Protein AF-A0A924ZCG6-F1 (afdb_monomer_lite)

Secondary structure (DSSP, 8-state):
-HHHHHHHHHHHHHHHS-HHHHHHHHHHHHHHHHHHHHHHHHHHHHHS-TT-S--GGG---PPP-TTSTHIIIIIHHHHHHHHHHHTTHHHHHHHHHH--SSSHHHHHHHHHHHHHHHHHHHHHHHHHHHHHHHTS---S-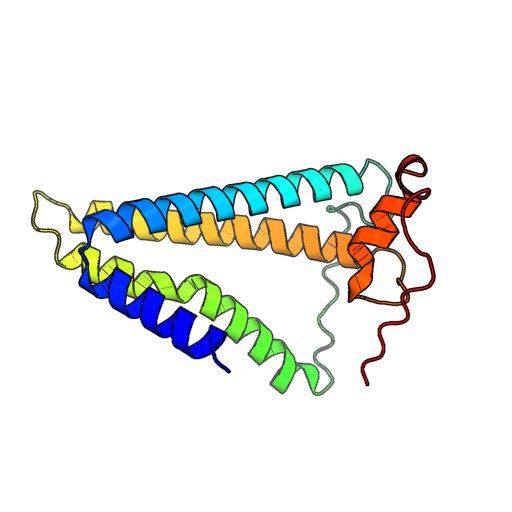TTTHHHHHHHHH-GGGTTS--TT------

Structure (mmCIF, N/CA/C/O backbone):
data_AF-A0A924ZCG6-F1
#
_entry.id   AF-A0A924ZCG6-F1
#
loop_
_atom_site.group_PDB
_atom_site.id
_atom_site.type_symbol
_atom_site.label_atom_id
_atom_site.label_alt_id
_atom_site.label_comp_id
_atom_site.label_asym_id
_atom_site.label_entity_id
_atom_site.label_seq_id
_atom_site.pdbx_PDB_ins_code
_atom_site.Cartn_x
_atom_site.Cartn_y
_atom_site.Cartn_z
_atom_site.occupancy
_atom_site.B_iso_or_equiv
_atom_site.auth_seq_id
_atom_site.auth_comp_id
_atom_site.auth_asym_id
_atom_site.auth_atom_id
_atom_site.pdbx_PDB_model_num
ATOM 1 N N . MET A 1 1 ? 19.667 17.971 11.368 1.00 65.44 1 MET A N 1
ATOM 2 C CA . MET A 1 1 ? 19.088 17.306 12.560 1.00 65.44 1 MET A CA 1
ATOM 3 C C . MET A 1 1 ? 17.773 17.955 12.991 1.00 65.44 1 MET A C 1
ATOM 5 O O . MET A 1 1 ? 16.930 17.295 13.583 1.00 65.44 1 MET A O 1
ATOM 9 N N . ASP A 1 2 ? 17.540 19.207 12.608 1.00 79.12 2 ASP A N 1
ATOM 10 C CA . ASP A 1 2 ? 16.440 20.037 13.121 1.00 79.12 2 ASP A CA 1
ATOM 11 C C . ASP A 1 2 ? 15.078 19.643 12.526 1.00 79.12 2 ASP A C 1
ATOM 13 O O . ASP A 1 2 ? 14.062 19.638 13.221 1.00 79.12 2 ASP A O 1
ATOM 17 N N . TYR A 1 3 ? 15.062 19.197 11.264 1.00 84.38 3 TYR A N 1
ATOM 18 C CA . TYR A 1 3 ? 13.864 18.674 10.595 1.00 84.38 3 TYR A CA 1
ATOM 19 C C . TYR A 1 3 ? 13.368 17.355 11.194 1.00 84.38 3 TYR A C 1
ATOM 21 O O . TYR A 1 3 ? 12.164 17.126 11.255 1.00 84.38 3 TYR A O 1
ATOM 29 N N . PHE A 1 4 ? 14.282 16.509 11.678 1.00 86.00 4 PHE A N 1
ATOM 30 C CA . PHE A 1 4 ? 13.939 15.228 12.294 1.00 86.00 4 PHE A CA 1
ATOM 31 C C . PHE A 1 4 ? 13.175 15.444 13.605 1.00 86.00 4 PHE A C 1
ATOM 33 O O . PHE A 1 4 ? 12.060 14.952 13.762 1.00 86.00 4 PHE A O 1
ATOM 40 N N . PHE A 1 5 ? 13.721 16.261 14.513 1.00 87.69 5 PHE A N 1
ATOM 41 C CA . PHE A 1 5 ? 13.037 16.603 15.763 1.00 87.69 5 PHE A CA 1
ATOM 42 C C . PHE A 1 5 ? 11.747 17.392 15.524 1.00 87.69 5 PHE A C 1
ATOM 44 O O . PHE A 1 5 ? 10.755 17.140 16.203 1.00 87.69 5 PHE A O 1
ATOM 51 N N . SER A 1 6 ? 11.722 18.287 14.531 1.00 85.00 6 SER A N 1
ATOM 52 C CA . SER A 1 6 ? 10.510 19.037 14.170 1.00 85.00 6 SER A CA 1
ATOM 53 C C . SER A 1 6 ? 9.397 18.125 13.650 1.00 85.00 6 SER A C 1
ATOM 55 O O . SER A 1 6 ? 8.237 18.318 14.006 1.00 85.00 6 SER A O 1
ATOM 57 N N . PHE A 1 7 ? 9.736 17.103 12.859 1.00 85.69 7 PHE A N 1
ATOM 58 C CA . PHE A 1 7 ? 8.777 16.113 12.372 1.00 85.69 7 PHE A CA 1
ATOM 59 C C . PHE A 1 7 ? 8.204 15.268 13.516 1.00 85.69 7 PHE A C 1
ATOM 61 O O . PHE A 1 7 ? 6.987 15.162 13.643 1.00 85.69 7 PHE A O 1
ATOM 68 N N . PHE A 1 8 ? 9.048 14.737 14.407 1.00 87.25 8 PHE A N 1
ATOM 69 C CA . PHE A 1 8 ? 8.578 13.976 15.572 1.00 87.25 8 PHE A CA 1
ATOM 70 C C . PHE A 1 8 ? 7.747 14.828 16.535 1.00 87.25 8 PHE A C 1
ATOM 72 O O . PHE A 1 8 ? 6.701 14.382 17.004 1.00 87.25 8 PHE A O 1
ATOM 79 N N . ALA A 1 9 ? 8.166 16.069 16.792 1.00 85.19 9 ALA A N 1
ATOM 80 C CA . ALA A 1 9 ? 7.395 17.009 17.597 1.00 85.19 9 ALA A CA 1
ATOM 81 C C . ALA A 1 9 ? 6.037 17.315 16.949 1.00 85.19 9 ALA A C 1
ATOM 83 O O . ALA A 1 9 ? 5.023 17.336 17.642 1.00 85.19 9 ALA A O 1
ATOM 84 N N . PHE A 1 10 ? 5.990 17.487 15.625 1.00 84.00 10 PHE A N 1
ATOM 85 C CA . PHE A 1 10 ? 4.744 17.659 14.883 1.00 84.00 10 PHE A CA 1
ATOM 86 C C . PHE A 1 10 ? 3.828 16.436 15.017 1.00 84.00 10 PHE A C 1
ATOM 88 O O . PHE A 1 10 ? 2.658 16.596 15.362 1.00 84.00 10 PHE A O 1
ATOM 95 N N . LEU A 1 11 ? 4.338 15.218 14.811 1.00 83.06 11 LEU A N 1
ATOM 96 C CA . LEU A 1 11 ? 3.554 13.987 14.976 1.00 83.06 11 LEU A CA 1
ATOM 97 C C . LEU A 1 11 ? 2.983 13.860 16.392 1.00 83.06 11 LEU A C 1
ATOM 99 O O . LEU A 1 11 ? 1.796 13.591 16.562 1.00 83.06 11 LEU A O 1
ATOM 103 N N . LEU A 1 12 ? 3.809 14.120 17.405 1.00 84.88 12 LEU A N 1
ATOM 104 C CA . LEU A 1 12 ? 3.430 14.012 18.811 1.00 84.88 12 LEU A CA 1
ATOM 105 C C . LEU A 1 12 ? 2.362 15.048 19.186 1.00 84.88 12 LEU A C 1
ATOM 107 O O . LEU A 1 12 ? 1.373 14.730 19.842 1.00 84.88 12 LEU A O 1
ATOM 111 N N . VAL A 1 13 ? 2.513 16.280 18.706 1.00 83.69 13 VAL A N 1
ATOM 112 C CA . VAL A 1 13 ? 1.540 17.354 18.918 1.00 83.69 13 VAL A CA 1
ATOM 113 C C . VAL A 1 13 ? 0.198 17.044 18.252 1.00 83.69 13 VAL A C 1
ATOM 115 O O . VAL A 1 13 ? -0.842 17.272 18.869 1.00 83.69 13 VAL A O 1
ATOM 118 N N . ASN A 1 14 ? 0.193 16.517 17.025 1.00 74.25 14 ASN A N 1
ATOM 119 C CA . ASN A 1 14 ? -1.049 16.112 16.359 1.00 74.25 14 ASN A CA 1
ATOM 120 C C . ASN A 1 14 ? -1.704 14.917 17.061 1.00 74.25 14 ASN A C 1
ATOM 122 O O . ASN A 1 14 ? -2.917 14.932 17.252 1.00 74.25 14 ASN A O 1
ATOM 126 N N . GLY A 1 15 ? -0.907 13.950 17.529 1.00 76.50 15 GLY A N 1
ATOM 127 C CA . GLY A 1 15 ? -1.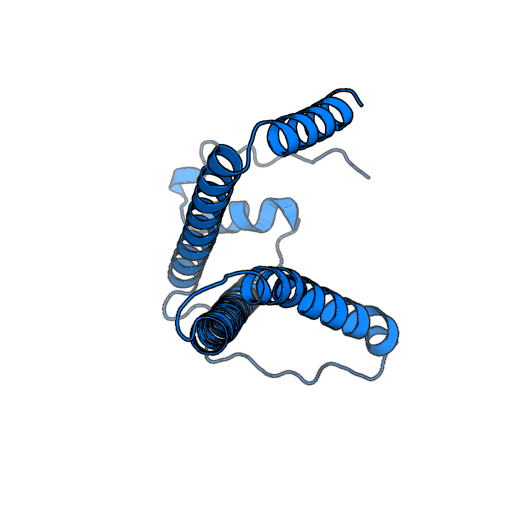396 12.804 18.296 1.00 76.50 15 GLY A CA 1
ATOM 128 C C . GLY A 1 15 ? -2.113 13.195 19.594 1.00 76.50 15 GLY A C 1
ATOM 129 O O . GLY A 1 15 ? -3.089 12.555 19.971 1.00 76.50 15 GLY A O 1
ATOM 130 N N . ILE A 1 16 ? -1.692 14.282 20.253 1.00 78.00 16 ILE A N 1
ATOM 131 C CA . ILE A 1 16 ? -2.318 14.773 21.496 1.00 78.00 16 ILE A CA 1
ATOM 132 C C . ILE A 1 16 ? -3.532 15.682 21.219 1.00 78.00 16 ILE A C 1
ATOM 134 O O . ILE A 1 16 ? -4.455 15.750 22.030 1.00 78.00 16 ILE A O 1
ATOM 138 N N . ARG A 1 17 ? -3.564 16.396 20.083 1.00 70.88 17 ARG A N 1
ATOM 139 C CA . ARG A 1 17 ? -4.550 17.463 19.795 1.00 70.88 17 ARG A CA 1
ATOM 140 C C . ARG A 1 17 ? -5.949 16.994 19.373 1.00 70.88 17 ARG A C 1
ATOM 142 O O . ARG A 1 17 ? -6.811 17.837 19.128 1.00 70.88 17 ARG A O 1
ATOM 149 N N . GLY A 1 18 ? -6.212 15.690 19.380 1.00 63.31 18 GLY A N 1
ATOM 150 C CA . GLY A 1 18 ? -7.565 15.133 19.331 1.00 63.31 18 GLY A CA 1
ATOM 151 C C . GLY A 1 18 ? -7.835 14.243 18.118 1.00 63.31 18 GLY A C 1
ATOM 152 O O . GLY A 1 18 ? -7.500 14.570 16.978 1.00 63.31 18 GLY A O 1
ATOM 153 N N . VAL A 1 19 ? -8.517 13.125 18.380 1.00 64.69 19 VAL A N 1
ATOM 154 C CA . VAL A 1 19 ? -8.736 12.013 17.436 1.00 64.69 19 VAL A CA 1
ATOM 155 C C . VAL A 1 19 ? -9.483 12.420 16.156 1.00 64.69 19 VAL A C 1
ATOM 157 O O . VAL A 1 19 ? -9.287 11.833 15.093 1.00 64.69 19 VAL A O 1
ATOM 160 N N . THR A 1 20 ? -10.302 13.473 16.216 1.00 66.62 20 THR A N 1
ATOM 161 C CA . THR A 1 20 ? -11.123 13.926 15.083 1.00 66.62 20 THR A CA 1
ATOM 162 C C . THR A 1 20 ? -10.301 14.608 13.986 1.00 66.62 20 THR A C 1
ATOM 164 O O . THR A 1 20 ? -10.670 14.528 12.813 1.00 66.62 20 THR A O 1
ATOM 167 N N . LEU A 1 21 ? -9.193 15.277 14.340 1.00 65.62 21 LEU A N 1
ATOM 168 C CA . LEU A 1 21 ? -8.282 15.865 13.352 1.00 65.62 21 LEU A CA 1
ATOM 169 C C . LEU A 1 21 ? -7.421 14.774 12.701 1.00 65.62 21 LEU A C 1
ATOM 171 O O . LEU A 1 21 ? -7.306 14.763 11.476 1.00 65.62 21 LEU A O 1
ATOM 175 N N . SER A 1 22 ? -6.921 13.819 13.498 1.00 73.69 22 SER A N 1
ATOM 176 C CA . SER A 1 22 ? -6.204 12.636 12.995 1.00 73.69 22 SER A CA 1
ATOM 177 C C . SER A 1 22 ? -7.042 11.843 12.000 1.00 73.69 22 SER A C 1
ATOM 179 O O . SER A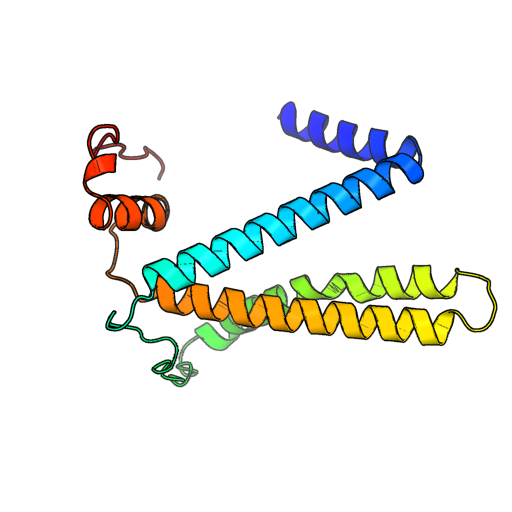 1 22 ? -6.586 11.604 10.893 1.00 73.69 22 SER A O 1
ATOM 181 N N . THR A 1 23 ? -8.311 11.562 12.308 1.00 76.56 23 THR A N 1
ATOM 182 C CA . THR A 1 23 ? -9.167 10.745 11.426 1.00 76.56 23 THR A CA 1
ATOM 183 C C . THR A 1 23 ? -9.308 11.341 10.015 1.00 76.56 23 THR A C 1
ATOM 185 O O . THR A 1 23 ? -9.284 10.621 9.017 1.00 76.56 23 THR A O 1
ATOM 188 N N . LYS A 1 24 ? -9.444 12.671 9.900 1.00 78.88 24 LYS A N 1
ATOM 189 C CA . LYS A 1 24 ? -9.543 13.351 8.594 1.00 78.88 24 LYS A CA 1
ATOM 190 C C . LYS A 1 24 ? -8.214 13.356 7.846 1.00 78.88 24 LYS A C 1
ATOM 192 O O . LYS A 1 24 ? -8.208 13.231 6.623 1.00 78.88 24 LYS A O 1
ATOM 197 N N . PHE A 1 25 ? -7.115 13.526 8.574 1.00 82.12 25 PHE A N 1
ATOM 198 C CA . PHE A 1 25 ? -5.774 13.472 8.010 1.00 82.12 25 PHE A CA 1
ATOM 199 C C . PHE A 1 25 ? -5.458 12.069 7.482 1.00 82.12 25 PHE A C 1
ATOM 201 O O . PHE A 1 25 ? -5.078 11.940 6.322 1.00 82.12 25 PHE A O 1
ATOM 208 N N . ASP A 1 26 ? -5.725 11.030 8.274 1.00 83.81 26 ASP A N 1
ATOM 209 C CA . ASP A 1 26 ? -5.507 9.628 7.908 1.00 83.81 26 ASP A CA 1
ATOM 210 C C . ASP A 1 26 ? -6.305 9.250 6.655 1.00 83.81 26 ASP A C 1
ATOM 212 O O . ASP A 1 26 ? -5.776 8.641 5.725 1.00 83.81 26 ASP A O 1
ATOM 216 N N . PHE A 1 27 ? -7.564 9.689 6.569 1.00 86.50 27 PHE A N 1
ATOM 217 C CA . PHE A 1 27 ? -8.380 9.488 5.373 1.00 86.50 27 PHE A CA 1
ATOM 218 C C . PHE A 1 27 ? -7.842 10.250 4.149 1.00 86.50 27 PHE A C 1
ATOM 220 O O . PHE A 1 27 ? -7.848 9.725 3.035 1.00 86.50 27 PHE A O 1
ATOM 227 N N . GLY A 1 28 ? -7.340 11.473 4.343 1.00 90.62 28 GLY A N 1
ATOM 228 C CA . GLY A 1 28 ? -6.690 12.248 3.284 1.00 90.62 28 GLY A CA 1
ATOM 229 C C . GLY A 1 28 ? -5.426 11.567 2.752 1.00 90.62 28 GLY A C 1
ATOM 230 O O . GLY A 1 28 ? -5.246 11.470 1.538 1.00 90.62 28 GLY A O 1
ATOM 231 N N . VAL A 1 29 ? -4.590 11.037 3.649 1.00 89.00 29 VAL A N 1
ATOM 232 C CA . VAL A 1 29 ? -3.400 10.249 3.298 1.00 89.00 29 VAL A CA 1
ATOM 233 C C . VAL A 1 29 ? -3.795 8.978 2.548 1.00 89.00 29 VAL A C 1
ATOM 235 O O . VAL A 1 29 ? -3.193 8.676 1.521 1.00 89.00 29 VAL A O 1
ATOM 238 N N . LEU A 1 30 ? -4.846 8.279 2.987 1.00 90.19 30 LEU A N 1
ATOM 239 C CA . LEU A 1 30 ? -5.366 7.093 2.303 1.00 90.19 30 LEU A CA 1
ATOM 240 C C . LEU A 1 30 ? -5.798 7.408 0.865 1.00 90.19 30 LEU A C 1
ATOM 242 O O . LEU A 1 30 ? -5.433 6.677 -0.056 1.00 90.19 30 LEU A O 1
ATOM 246 N N . ILE A 1 31 ? -6.538 8.500 0.645 1.00 93.69 31 ILE A N 1
ATOM 247 C CA . ILE A 1 31 ? -6.941 8.919 -0.708 1.00 93.69 31 ILE A CA 1
ATOM 248 C C . ILE A 1 31 ? -5.715 9.259 -1.554 1.00 93.69 31 ILE A C 1
ATOM 250 O O . ILE A 1 31 ? -5.637 8.834 -2.705 1.00 93.69 31 ILE A O 1
ATOM 254 N N . ALA A 1 32 ? -4.758 10.005 -1.001 1.00 93.62 32 ALA A N 1
ATOM 255 C CA . ALA A 1 32 ? -3.531 10.352 -1.709 1.00 93.62 32 ALA A CA 1
ATOM 256 C C . ALA A 1 32 ? -2.738 9.095 -2.107 1.00 93.62 32 ALA A C 1
ATOM 258 O O . ALA A 1 32 ? -2.284 8.989 -3.245 1.00 93.62 32 ALA A O 1
ATOM 259 N N . GLN A 1 33 ? -2.637 8.112 -1.209 1.00 90.06 33 GLN A N 1
ATOM 260 C CA . GLN A 1 33 ? -1.967 6.840 -1.470 1.00 90.06 33 GLN A CA 1
ATOM 261 C C . GLN A 1 33 ? -2.690 6.017 -2.541 1.00 90.06 33 GLN A C 1
ATOM 263 O O . GLN A 1 33 ? -2.044 5.530 -3.469 1.00 90.06 33 GLN A O 1
ATOM 268 N N . LEU A 1 34 ? -4.018 5.888 -2.463 1.00 91.94 34 LEU A N 1
ATOM 269 C CA . LEU A 1 34 ? -4.804 5.210 -3.498 1.00 91.94 34 LEU A CA 1
ATOM 270 C C . LEU A 1 34 ? -4.700 5.927 -4.850 1.00 91.94 34 LEU A C 1
ATOM 272 O O . LEU A 1 34 ? -4.569 5.267 -5.878 1.00 91.94 34 LEU A O 1
ATOM 276 N N . GLY A 1 35 ? -4.705 7.262 -4.856 1.00 93.12 35 GLY A N 1
ATOM 277 C CA . GLY A 1 35 ? -4.520 8.072 -6.059 1.00 93.12 35 GLY A CA 1
ATOM 278 C C . GLY A 1 35 ? -3.151 7.855 -6.699 1.00 93.12 35 GLY A C 1
ATOM 279 O O . GLY A 1 35 ? -3.063 7.662 -7.910 1.00 93.12 35 GLY A O 1
ATOM 280 N N . PHE A 1 36 ? -2.091 7.806 -5.890 1.00 91.56 36 PHE A N 1
ATOM 281 C CA . PHE A 1 36 ? -0.744 7.486 -6.357 1.00 91.56 36 PHE A CA 1
ATOM 282 C C . PHE A 1 36 ? -0.659 6.064 -6.931 1.00 91.56 36 PHE A C 1
ATOM 284 O O . PHE A 1 36 ? -0.132 5.875 -8.027 1.00 91.56 36 PHE A O 1
ATOM 291 N N . CYS A 1 37 ? -1.249 5.075 -6.249 1.00 89.88 37 CYS A N 1
ATOM 292 C CA . CYS A 1 37 ? -1.326 3.697 -6.741 1.00 89.88 37 CYS A CA 1
ATOM 293 C C . CYS A 1 37 ? -2.070 3.611 -8.082 1.00 89.88 37 CYS A C 1
ATOM 295 O O . CYS A 1 37 ? -1.603 2.957 -9.012 1.00 89.88 37 CYS A O 1
ATOM 297 N N . ALA A 1 38 ? -3.205 4.303 -8.211 1.00 90.06 38 ALA A N 1
ATOM 298 C CA . ALA A 1 38 ? -3.984 4.333 -9.444 1.00 90.06 38 ALA A CA 1
ATOM 299 C C . ALA A 1 38 ? -3.216 5.001 -10.595 1.00 90.06 38 ALA A C 1
ATOM 301 O O . ALA A 1 38 ? -3.186 4.466 -11.703 1.00 90.06 38 ALA A O 1
ATOM 302 N N . ALA A 1 39 ? -2.554 6.134 -10.335 1.00 87.94 39 ALA A N 1
ATOM 303 C CA . ALA A 1 39 ? -1.715 6.812 -11.321 1.00 87.94 39 ALA A CA 1
ATOM 304 C C . ALA A 1 39 ? -0.566 5.912 -11.801 1.00 87.94 39 ALA A C 1
ATOM 306 O O . ALA A 1 39 ? -0.293 5.855 -13.000 1.00 87.94 39 ALA A O 1
ATOM 307 N N . PHE A 1 40 ? 0.058 5.165 -10.886 1.00 84.25 40 PHE A N 1
ATOM 308 C CA . PHE A 1 40 ? 1.104 4.205 -11.221 1.00 84.25 40 PHE A CA 1
ATOM 309 C C . PHE A 1 40 ? 0.582 3.069 -12.107 1.00 84.25 40 PHE A C 1
ATOM 311 O O . PHE A 1 40 ? 1.182 2.782 -13.138 1.00 84.25 40 PHE A O 1
ATOM 318 N N . ILE A 1 41 ? -0.559 2.465 -11.758 1.00 85.88 41 ILE A N 1
ATOM 319 C CA . ILE A 1 41 ? -1.181 1.405 -12.568 1.00 85.88 41 ILE A CA 1
ATOM 320 C C . ILE A 1 41 ? -1.510 1.920 -13.975 1.00 85.88 41 ILE A C 1
ATOM 322 O O . ILE A 1 41 ? -1.206 1.251 -14.958 1.00 85.88 41 ILE A O 1
ATOM 326 N N . LEU A 1 42 ? -2.083 3.122 -14.095 1.00 85.19 42 LEU A N 1
ATOM 327 C CA . LEU A 1 42 ? -2.389 3.727 -15.396 1.00 85.19 42 LEU A CA 1
ATOM 328 C C . LEU A 1 42 ? -1.130 3.966 -16.233 1.00 85.19 42 LEU A C 1
ATOM 330 O O . LEU A 1 42 ? -1.119 3.652 -17.423 1.00 85.19 42 LEU A O 1
ATOM 334 N N . LEU A 1 43 ? -0.069 4.495 -15.619 1.00 79.69 43 LEU A N 1
ATOM 335 C CA . LEU A 1 43 ? 1.204 4.716 -16.298 1.00 79.69 43 LEU A CA 1
ATOM 336 C C . LEU A 1 43 ? 1.834 3.390 -16.737 1.00 79.69 43 LEU A C 1
ATOM 338 O O . LEU A 1 43 ? 2.286 3.283 -17.874 1.00 79.69 43 LEU A O 1
ATOM 342 N N . ALA A 1 44 ? 1.813 2.374 -15.872 1.00 76.25 44 ALA A N 1
ATOM 343 C CA . ALA A 1 44 ? 2.313 1.043 -16.187 1.00 76.25 44 ALA A CA 1
ATOM 344 C C . ALA A 1 44 ? 1.575 0.440 -17.387 1.00 76.25 44 ALA A C 1
ATOM 346 O O . ALA A 1 44 ? 2.215 -0.004 -18.337 1.00 76.25 44 ALA A O 1
ATOM 347 N N . LEU A 1 45 ? 0.241 0.507 -17.405 1.00 76.38 45 LEU A N 1
ATOM 348 C CA . LEU A 1 45 ? -0.570 0.021 -18.524 1.00 76.38 45 LEU A CA 1
ATOM 349 C C . LEU A 1 45 ? -0.314 0.798 -19.825 1.00 76.38 45 LEU A C 1
ATOM 351 O O . LEU A 1 45 ? -0.283 0.196 -20.895 1.00 76.38 45 LEU A O 1
ATOM 355 N N . LEU A 1 46 ? -0.104 2.117 -19.750 1.00 74.50 46 LEU A N 1
ATOM 356 C CA . LEU A 1 46 ? 0.203 2.944 -20.921 1.00 74.50 46 LEU A CA 1
ATOM 357 C C . LEU A 1 46 ? 1.582 2.617 -21.514 1.00 74.50 46 LEU A C 1
ATOM 359 O O . LEU A 1 46 ? 1.753 2.626 -22.733 1.00 74.50 46 LEU A O 1
ATOM 363 N N . LEU A 1 47 ? 2.564 2.342 -20.654 1.00 69.38 47 LEU A N 1
ATOM 364 C CA . LEU A 1 47 ? 3.924 1.988 -21.061 1.00 69.38 47 LEU A CA 1
ATOM 365 C C . LEU A 1 47 ? 4.032 0.541 -21.569 1.00 69.38 47 LEU A C 1
ATOM 367 O O . LEU A 1 47 ? 4.857 0.278 -22.443 1.00 69.38 47 LEU A O 1
ATOM 371 N N . SER A 1 48 ? 3.167 -0.358 -21.092 1.00 65.88 48 SER A N 1
ATOM 372 C CA . SER A 1 48 ? 3.111 -1.786 -21.460 1.00 65.88 48 SER A CA 1
ATOM 373 C C . SER A 1 48 ? 2.331 -2.055 -22.762 1.00 65.88 48 SER A C 1
ATOM 375 O O . SER A 1 48 ? 1.638 -3.064 -22.876 1.00 65.88 48 SER A O 1
ATOM 377 N N . GLY A 1 49 ? 2.358 -1.122 -23.724 1.00 55.16 49 GLY A N 1
ATOM 378 C CA . GLY A 1 49 ? 1.517 -1.137 -24.931 1.00 55.16 49 GLY A CA 1
ATOM 379 C C . GLY A 1 49 ? 1.537 -2.457 -25.735 1.00 55.16 49 GLY A C 1
ATOM 380 O O . GLY A 1 49 ? 2.462 -3.258 -25.605 1.00 55.16 49 GLY A O 1
ATOM 381 N N . PRO A 1 50 ? 0.534 -2.702 -26.607 1.00 46.25 50 PRO A N 1
ATOM 382 C CA . PRO A 1 50 ? 0.390 -3.964 -27.335 1.00 46.25 50 PRO A CA 1
ATOM 383 C C . PRO A 1 50 ? 1.609 -4.218 -28.236 1.00 46.25 50 PRO A C 1
ATOM 385 O O . PRO A 1 50 ? 1.727 -3.638 -29.313 1.00 46.25 50 PRO A O 1
ATOM 388 N N . GLY A 1 51 ? 2.528 -5.072 -27.776 1.00 48.25 51 GLY A N 1
ATOM 389 C CA . GLY A 1 51 ? 3.745 -5.452 -28.499 1.00 48.25 51 GLY A CA 1
ATOM 390 C C . GLY A 1 51 ? 5.078 -5.039 -27.861 1.00 48.25 51 GLY A C 1
ATOM 391 O O . GLY A 1 51 ? 6.111 -5.229 -28.501 1.00 48.25 51 GLY A O 1
ATOM 392 N N . SER A 1 52 ? 5.116 -4.497 -26.636 1.00 46.41 52 SER A N 1
ATOM 393 C CA . SER A 1 52 ? 6.385 -4.379 -25.902 1.00 46.41 52 SER A CA 1
ATOM 394 C C . SER A 1 52 ? 6.903 -5.760 -25.487 1.00 46.41 52 SER A C 1
ATOM 396 O O . SER A 1 52 ? 6.140 -6.606 -25.025 1.00 46.41 52 SER A O 1
ATOM 398 N N . ALA A 1 53 ? 8.204 -6.003 -25.673 1.00 46.22 53 ALA A N 1
ATOM 399 C CA . ALA A 1 53 ? 8.886 -7.167 -25.112 1.00 46.22 53 ALA A CA 1
ATOM 400 C C . ALA A 1 53 ? 8.684 -7.157 -23.586 1.00 46.22 53 ALA A C 1
ATOM 402 O O . ALA A 1 53 ? 9.157 -6.233 -22.933 1.00 46.22 53 ALA A O 1
ATOM 403 N N . GLY A 1 54 ? 7.918 -8.119 -23.067 1.00 51.09 54 GLY A N 1
ATOM 404 C CA . GLY A 1 54 ? 7.301 -8.037 -21.737 1.00 51.09 54 GLY A CA 1
ATOM 405 C C . GLY A 1 54 ? 5.802 -7.771 -21.851 1.00 51.09 54 GLY A C 1
ATOM 406 O O . GLY A 1 54 ? 5.293 -6.744 -21.423 1.00 51.09 54 GLY A O 1
ATOM 407 N N . SER A 1 55 ? 5.067 -8.653 -22.534 1.00 51.16 55 SER A N 1
ATOM 408 C CA . SER A 1 55 ? 3.621 -8.677 -22.340 1.00 51.16 55 SER A CA 1
ATOM 409 C C . SER A 1 55 ? 3.374 -9.195 -20.923 1.00 51.16 55 SER A C 1
ATOM 411 O O . SER A 1 55 ? 3.927 -10.252 -20.616 1.00 51.16 55 SER A O 1
ATOM 413 N N . PRO A 1 56 ? 2.504 -8.577 -20.109 1.00 52.28 56 PRO A N 1
ATOM 414 C CA . PRO A 1 56 ? 2.242 -9.040 -18.748 1.00 52.28 56 PRO A CA 1
ATOM 415 C C . PRO A 1 56 ? 1.901 -10.547 -18.670 1.00 52.28 56 PRO A C 1
ATOM 417 O O . PRO A 1 56 ? 2.231 -11.245 -17.715 1.00 52.28 56 PRO A O 1
ATOM 420 N N . LEU A 1 57 ? 1.288 -11.084 -19.731 1.00 51.81 57 LEU A N 1
ATOM 421 C CA . LEU A 1 57 ? 0.915 -12.496 -19.873 1.00 51.81 57 LEU A CA 1
ATOM 422 C C . LEU A 1 57 ? 2.076 -13.458 -20.197 1.00 51.81 57 LEU A C 1
ATOM 424 O O . LEU A 1 57 ? 1.868 -14.666 -20.169 1.00 51.81 57 LEU A O 1
ATOM 428 N N . ALA A 1 58 ? 3.269 -12.951 -20.509 1.00 53.06 58 ALA A N 1
ATOM 429 C CA . ALA A 1 58 ? 4.484 -13.727 -20.782 1.00 53.06 58 ALA A CA 1
ATOM 430 C C . ALA A 1 58 ? 5.453 -13.684 -19.590 1.00 53.06 58 ALA A C 1
ATOM 432 O O . ALA A 1 58 ? 6.668 -13.711 -19.766 1.00 53.06 58 ALA A O 1
ATOM 433 N N . TYR A 1 59 ? 4.918 -13.568 -18.372 1.00 55.03 59 TYR A N 1
ATOM 434 C CA . TYR A 1 59 ? 5.719 -13.717 -17.169 1.00 55.03 59 TYR A CA 1
ATOM 435 C C . TYR A 1 59 ? 6.162 -15.176 -17.052 1.00 55.03 59 TYR A C 1
ATOM 437 O O . TYR A 1 59 ? 5.370 -16.053 -16.695 1.00 55.03 59 TYR A O 1
ATOM 445 N N . ASP A 1 60 ? 7.430 -15.439 -17.359 1.00 55.53 60 ASP A N 1
ATOM 446 C CA . ASP A 1 60 ? 8.045 -16.710 -17.017 1.00 55.53 60 ASP A CA 1
ATOM 447 C C . ASP A 1 60 ? 8.124 -16.787 -15.491 1.00 55.53 60 ASP A C 1
ATOM 449 O O . ASP A 1 60 ? 8.837 -16.015 -14.845 1.00 55.53 60 ASP A O 1
ATOM 453 N N . PHE A 1 61 ? 7.405 -17.746 -14.903 1.00 56.31 61 PHE A N 1
ATOM 454 C CA . PHE A 1 61 ? 7.655 -18.201 -13.537 1.00 56.31 61 PHE A CA 1
ATOM 455 C C . PHE A 1 61 ? 9.005 -18.925 -13.521 1.00 56.31 61 PHE A C 1
ATOM 457 O O . PHE A 1 61 ? 9.072 -20.148 -13.387 1.00 56.31 61 PHE A O 1
ATOM 464 N N . LEU A 1 62 ? 10.088 -18.178 -13.743 1.00 56.84 62 LEU A N 1
ATOM 465 C CA . LEU A 1 62 ? 11.435 -18.700 -13.636 1.00 56.84 62 LEU A CA 1
ATOM 466 C C . LEU A 1 62 ? 11.572 -19.283 -12.228 1.00 56.84 62 LEU A C 1
ATOM 468 O O . LEU A 1 62 ? 11.252 -18.596 -11.250 1.00 56.84 62 LEU A O 1
ATOM 472 N N . PRO A 1 63 ? 12.011 -20.546 -12.101 1.00 53.16 63 PRO A N 1
ATOM 473 C CA . PRO A 1 63 ? 12.325 -21.101 -10.803 1.00 53.16 63 PRO A CA 1
ATOM 474 C C . PRO A 1 63 ? 13.332 -20.163 -10.148 1.00 53.16 63 PRO A C 1
ATOM 476 O O . PRO A 1 63 ? 14.381 -19.884 -10.730 1.00 53.16 63 PRO A O 1
ATOM 479 N N . ILE A 1 64 ? 13.006 -19.655 -8.957 1.00 58.28 64 ILE A N 1
ATOM 480 C CA . ILE A 1 64 ? 14.011 -19.012 -8.113 1.00 58.28 64 ILE A CA 1
ATOM 481 C C . ILE A 1 64 ? 15.176 -19.994 -8.029 1.00 58.28 64 ILE A C 1
ATOM 483 O O . ILE A 1 64 ? 14.985 -21.148 -7.641 1.00 58.28 64 ILE A O 1
ATOM 487 N N . ASP A 1 65 ? 16.362 -19.551 -8.439 1.00 55.72 65 ASP A N 1
ATOM 488 C CA . ASP A 1 65 ? 17.572 -20.346 -8.317 1.00 55.72 65 ASP A CA 1
ATOM 489 C C . ASP A 1 65 ? 17.889 -20.481 -6.818 1.00 55.72 65 ASP A C 1
ATOM 491 O O . ASP A 1 65 ? 18.474 -19.608 -6.174 1.00 55.72 65 ASP A O 1
ATOM 495 N N . VAL A 1 66 ? 17.377 -21.565 -6.234 1.00 55.38 66 VAL A N 1
ATOM 496 C CA . VAL A 1 66 ? 17.457 -21.912 -4.809 1.00 55.38 66 VAL A CA 1
ATOM 497 C C . VAL A 1 66 ? 18.846 -22.424 -4.405 1.00 55.38 66 VAL A C 1
ATOM 499 O O . VAL A 1 66 ? 19.060 -22.814 -3.260 1.00 55.38 66 VAL A O 1
ATOM 502 N N . THR A 1 67 ? 19.804 -22.450 -5.331 1.00 54.75 67 THR A N 1
ATOM 503 C CA . THR A 1 67 ? 21.063 -23.185 -5.158 1.00 54.75 67 THR A CA 1
ATOM 504 C C . THR A 1 67 ? 22.216 -22.358 -4.580 1.00 54.75 67 THR A C 1
ATOM 506 O O . THR A 1 67 ? 23.260 -22.913 -4.248 1.00 54.75 67 THR A O 1
ATOM 509 N N . THR A 1 68 ? 22.048 -21.047 -4.390 1.00 51.25 68 THR A N 1
ATOM 510 C CA . THR A 1 68 ? 23.062 -20.161 -3.782 1.00 51.25 68 THR A CA 1
ATOM 511 C C . THR A 1 68 ? 22.472 -19.349 -2.624 1.00 51.25 68 THR A C 1
ATOM 513 O O . THR A 1 68 ? 21.260 -19.314 -2.438 1.00 51.25 68 THR A O 1
ATOM 516 N N . GLY A 1 69 ? 23.317 -18.743 -1.776 1.00 53.34 69 GLY A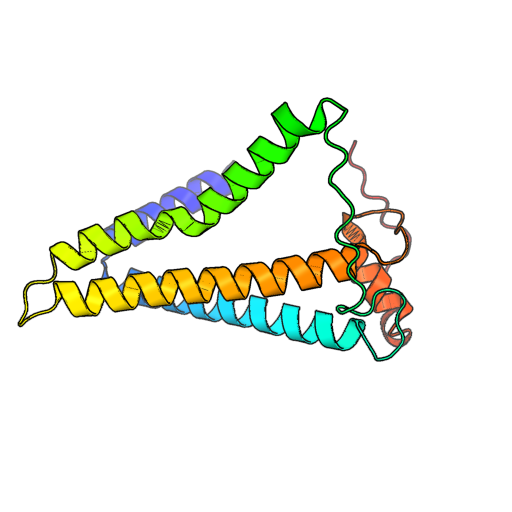 N 1
ATOM 517 C CA . GLY A 1 69 ? 22.963 -18.102 -0.489 1.00 53.34 69 GLY A CA 1
ATOM 518 C C . GLY A 1 69 ? 21.874 -17.006 -0.496 1.00 53.34 69 GLY A C 1
ATOM 519 O O . GLY A 1 69 ? 21.578 -16.428 0.548 1.00 53.34 69 GLY A O 1
ATOM 520 N N . THR A 1 70 ? 21.238 -16.751 -1.636 1.00 55.59 70 THR A N 1
ATOM 521 C CA . THR A 1 70 ? 20.018 -15.964 -1.855 1.00 55.59 70 THR A CA 1
ATOM 522 C C . THR A 1 70 ? 18.815 -16.452 -1.039 1.00 55.59 70 THR A C 1
ATOM 524 O O . THR A 1 70 ? 17.994 -15.633 -0.629 1.00 55.59 70 THR A O 1
ATOM 527 N N . LEU A 1 71 ? 18.707 -17.753 -0.744 1.00 54.25 71 LEU A N 1
ATOM 528 C CA . LEU A 1 71 ? 17.558 -18.317 -0.015 1.00 54.25 71 LEU A CA 1
ATOM 529 C C . LEU A 1 71 ? 17.524 -17.932 1.475 1.00 54.25 71 LEU A C 1
ATOM 531 O O . LEU A 1 71 ? 16.457 -17.662 2.020 1.00 54.25 71 LEU A O 1
ATOM 535 N N . LEU A 1 72 ? 18.683 -17.887 2.139 1.00 55.16 72 LEU A N 1
ATOM 536 C CA . LEU A 1 72 ? 18.742 -17.654 3.589 1.00 55.16 72 LEU A CA 1
ATOM 537 C C . LEU A 1 72 ? 18.697 -16.163 3.952 1.00 55.16 72 LEU A C 1
ATOM 539 O O . LEU A 1 72 ? 18.148 -15.815 4.996 1.00 55.16 72 LEU A O 1
ATOM 543 N N . GLY A 1 73 ? 19.221 -15.287 3.087 1.00 60.59 73 GLY A N 1
ATOM 544 C CA . GLY A 1 73 ? 19.217 -13.834 3.300 1.00 60.59 73 GLY A CA 1
ATOM 545 C C . GLY A 1 73 ? 18.183 -13.074 2.468 1.00 60.59 73 GLY A C 1
ATOM 546 O O . GLY A 1 73 ? 17.490 -12.213 2.989 1.00 60.59 73 GLY A O 1
ATOM 547 N N . GLY A 1 74 ? 18.052 -13.379 1.176 1.00 66.38 74 GLY A N 1
ATOM 548 C CA . GLY A 1 74 ? 17.189 -12.622 0.263 1.00 66.38 74 GLY A CA 1
ATOM 549 C C . GLY A 1 74 ? 15.719 -13.012 0.382 1.00 66.38 74 GLY A C 1
ATOM 550 O O . GLY A 1 74 ? 14.870 -12.162 0.633 1.00 66.38 74 GLY A O 1
ATOM 551 N N . ALA A 1 75 ? 15.408 -14.304 0.256 1.00 71.56 75 ALA A N 1
ATOM 552 C CA . ALA A 1 75 ? 14.020 -14.772 0.292 1.00 71.56 75 ALA A CA 1
ATOM 553 C C . ALA A 1 75 ? 13.344 -14.522 1.655 1.00 71.56 75 ALA A C 1
ATOM 555 O O . ALA A 1 75 ? 12.172 -14.150 1.705 1.00 71.56 75 ALA A O 1
ATOM 556 N N . SER A 1 76 ? 14.088 -14.656 2.757 1.00 73.31 76 SER A N 1
ATOM 557 C CA . SER A 1 76 ? 13.608 -14.353 4.112 1.00 73.31 76 SER A CA 1
ATOM 558 C C . SER A 1 76 ? 13.332 -12.857 4.316 1.00 73.31 76 SER A C 1
ATOM 560 O O . SER A 1 76 ? 12.317 -12.505 4.921 1.00 73.31 76 SER A O 1
ATOM 562 N N . LEU A 1 77 ? 14.170 -11.970 3.763 1.00 80.75 77 LEU A N 1
ATOM 563 C CA . LEU A 1 77 ? 13.939 -10.522 3.778 1.00 80.75 77 LEU A CA 1
ATOM 564 C C . LEU A 1 77 ? 12.707 -10.136 2.957 1.00 80.75 77 LEU A C 1
ATOM 566 O O . LEU A 1 77 ? 11.868 -9.383 3.445 1.00 80.75 77 LEU A O 1
ATOM 570 N N . VAL A 1 78 ? 12.556 -10.683 1.747 1.00 78.69 78 VAL A N 1
ATOM 571 C CA . VAL A 1 78 ? 11.389 -10.421 0.886 1.00 78.69 78 VAL A CA 1
ATOM 572 C C . VAL A 1 78 ? 10.102 -10.907 1.554 1.00 78.69 78 VAL A C 1
ATOM 574 O O . VAL A 1 78 ? 9.118 -10.171 1.590 1.00 78.69 78 VAL A O 1
ATOM 577 N N . ALA A 1 79 ? 10.114 -12.103 2.150 1.00 82.31 79 ALA A N 1
ATOM 578 C CA . ALA A 1 79 ? 8.972 -12.620 2.900 1.00 82.31 79 ALA A CA 1
ATOM 579 C C . ALA A 1 79 ? 8.640 -11.738 4.117 1.00 82.31 79 ALA A C 1
ATOM 581 O O . ALA A 1 79 ? 7.473 -11.433 4.357 1.00 82.31 79 ALA A O 1
ATOM 582 N N . SER A 1 80 ? 9.655 -11.272 4.851 1.00 86.88 80 SER A N 1
ATOM 583 C CA . SER A 1 80 ? 9.470 -10.386 6.008 1.00 86.88 80 SER A CA 1
ATOM 584 C C . SER A 1 80 ? 8.898 -9.025 5.605 1.00 86.88 80 SER A C 1
ATOM 586 O O . SER A 1 80 ? 7.985 -8.527 6.259 1.00 86.88 80 SER A O 1
ATOM 588 N N . LEU A 1 81 ? 9.386 -8.439 4.506 1.00 84.38 81 LEU A N 1
ATOM 589 C CA . LEU A 1 81 ? 8.850 -7.195 3.951 1.00 84.38 81 LEU A CA 1
ATOM 590 C C . LEU A 1 81 ? 7.403 -7.370 3.487 1.00 84.38 81 LEU A C 1
ATOM 592 O O . LEU A 1 81 ? 6.572 -6.517 3.783 1.00 84.38 81 LEU A O 1
ATOM 596 N N . ALA A 1 82 ? 7.080 -8.486 2.829 1.00 84.44 82 ALA A N 1
ATOM 597 C CA . ALA A 1 82 ? 5.710 -8.782 2.427 1.00 84.44 82 ALA A CA 1
ATOM 598 C C . ALA A 1 82 ? 4.780 -8.849 3.649 1.00 84.44 82 ALA A C 1
ATOM 600 O O . ALA A 1 82 ? 3.761 -8.164 3.680 1.00 84.44 82 ALA A O 1
ATOM 601 N N . VAL A 1 83 ? 5.158 -9.589 4.696 1.00 85.12 83 VAL A N 1
ATOM 602 C CA . VAL A 1 83 ? 4.369 -9.684 5.937 1.00 85.12 83 VAL A CA 1
ATOM 603 C C . VAL A 1 83 ? 4.235 -8.324 6.634 1.00 85.12 83 VAL A C 1
ATOM 605 O O . VAL A 1 83 ? 3.146 -7.989 7.102 1.00 85.12 83 VAL A O 1
ATOM 608 N N . LEU A 1 84 ? 5.292 -7.503 6.645 1.00 87.44 84 LEU A N 1
ATOM 609 C CA . LEU A 1 84 ? 5.273 -6.158 7.230 1.00 87.44 84 LEU A CA 1
ATOM 610 C C . LEU A 1 84 ? 4.194 -5.262 6.604 1.00 87.44 84 LEU A C 1
ATOM 612 O O . LEU A 1 84 ? 3.554 -4.496 7.322 1.00 87.44 84 LEU A O 1
ATOM 616 N N . THR A 1 85 ? 3.939 -5.387 5.297 1.00 83.50 85 THR A N 1
ATOM 617 C CA . THR A 1 85 ? 2.891 -4.596 4.624 1.00 83.50 85 THR A CA 1
ATOM 618 C C . THR A 1 85 ? 1.468 -4.935 5.079 1.00 83.50 85 THR A C 1
ATOM 620 O O . THR A 1 85 ? 0.571 -4.109 4.919 1.00 83.50 85 THR A O 1
ATOM 623 N N . PHE A 1 86 ? 1.257 -6.102 5.701 1.00 82.31 86 PHE A N 1
ATOM 624 C CA . PHE A 1 86 ? -0.060 -6.560 6.154 1.00 82.31 86 PHE A CA 1
ATOM 625 C C . PHE A 1 86 ? -0.245 -6.534 7.676 1.00 82.31 86 PHE A C 1
ATOM 627 O O . PHE A 1 86 ? -1.333 -6.854 8.143 1.00 82.31 86 PHE A O 1
ATOM 634 N N . LEU A 1 87 ? 0.750 -6.109 8.467 1.00 82.25 87 LEU A N 1
ATOM 635 C CA . LEU A 1 87 ? 0.693 -6.164 9.940 1.00 82.25 87 LEU A CA 1
ATOM 636 C C . LEU A 1 87 ? -0.408 -5.293 10.576 1.00 82.25 87 LEU A C 1
ATOM 638 O O . LEU A 1 87 ? -0.786 -5.507 11.724 1.00 82.25 87 LEU A O 1
ATOM 642 N N . GLY A 1 88 ? -0.943 -4.317 9.839 1.00 76.81 88 GLY A N 1
ATOM 643 C CA . GLY A 1 88 ? -1.933 -3.365 10.348 1.00 76.81 88 GLY A CA 1
ATOM 644 C C . GLY A 1 88 ? -3.284 -3.969 10.759 1.00 76.81 88 GLY A C 1
ATOM 645 O O . GLY A 1 88 ? -4.096 -3.256 11.343 1.00 76.81 88 GLY A O 1
ATOM 646 N N . PHE A 1 89 ? -3.550 -5.254 10.481 1.00 80.38 89 PHE A N 1
ATOM 647 C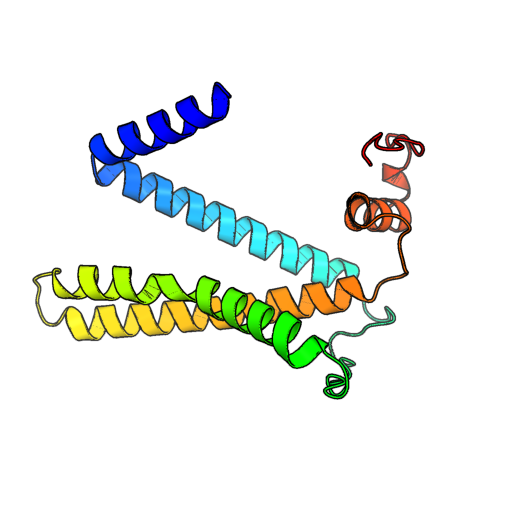 CA . PHE A 1 89 ? -4.830 -5.887 10.826 1.00 80.38 89 PHE A CA 1
ATOM 648 C C . PHE A 1 89 ? -5.057 -5.999 12.341 1.00 80.38 89 PHE A C 1
ATOM 650 O O . PHE A 1 89 ? -6.202 -5.906 12.782 1.00 80.38 89 PHE A O 1
ATOM 657 N N . ASP A 1 90 ? -3.990 -6.177 13.125 1.00 82.19 90 ASP A N 1
ATOM 658 C CA . ASP A 1 90 ? -4.073 -6.429 14.568 1.00 82.19 90 ASP A CA 1
ATOM 659 C C . ASP A 1 90 ? -4.646 -5.208 15.302 1.00 82.19 90 ASP A C 1
ATOM 661 O O . ASP A 1 90 ? -5.665 -5.298 15.988 1.00 82.19 90 ASP A O 1
ATOM 665 N N . ALA A 1 91 ? -4.102 -4.023 15.005 1.00 77.69 91 ALA A N 1
ATOM 666 C CA . ALA A 1 91 ? -4.589 -2.749 15.531 1.00 77.69 91 ALA A CA 1
ATOM 667 C C . ALA A 1 91 ? -6.063 -2.475 15.173 1.00 77.69 91 ALA A C 1
ATOM 669 O O . ALA A 1 91 ? -6.820 -1.961 15.997 1.00 77.69 91 ALA A O 1
ATOM 670 N N . ILE A 1 92 ? -6.493 -2.844 13.959 1.00 78.06 92 ILE A N 1
ATOM 671 C CA . ILE A 1 92 ? -7.889 -2.686 13.521 1.00 78.06 92 ILE A CA 1
ATOM 672 C C . ILE A 1 92 ? -8.801 -3.663 14.275 1.00 78.06 92 ILE A C 1
ATOM 674 O O . ILE A 1 92 ? -9.920 -3.295 14.621 1.00 78.06 92 ILE A O 1
ATOM 678 N N . SER A 1 93 ? -8.342 -4.890 14.541 1.00 76.62 93 SER A N 1
ATOM 679 C CA . SER A 1 93 ? -9.129 -5.900 15.257 1.00 76.62 93 SER A CA 1
ATOM 680 C C . SER A 1 93 ? -9.349 -5.545 16.730 1.00 76.62 93 SER A C 1
ATOM 682 O O . SER A 1 93 ? -10.478 -5.651 17.201 1.00 76.62 93 SER A O 1
ATOM 684 N N . THR A 1 94 ? -8.343 -4.991 17.412 1.00 82.06 94 THR A N 1
ATOM 685 C CA . THR A 1 94 ? -8.480 -4.508 18.796 1.00 82.06 94 THR A CA 1
ATOM 686 C C . THR A 1 94 ? -9.449 -3.331 18.886 1.00 82.06 94 THR A C 1
ATOM 688 O O . THR A 1 94 ? -10.369 -3.338 19.700 1.00 82.06 94 THR A O 1
ATOM 691 N N . LEU A 1 95 ? -9.314 -2.340 17.995 1.00 75.44 95 LEU A N 1
ATOM 692 C CA . LEU A 1 95 ? -10.259 -1.220 17.924 1.00 75.44 95 LEU A CA 1
ATOM 693 C C . LEU A 1 95 ? -11.676 -1.698 17.590 1.00 75.44 95 LEU A C 1
ATOM 695 O O . LEU A 1 95 ? -12.646 -1.139 18.090 1.00 75.44 95 LEU A O 1
ATOM 699 N N . ALA A 1 96 ? -11.808 -2.738 16.765 1.00 71.50 96 ALA A N 1
ATOM 700 C CA . ALA A 1 96 ? -13.092 -3.336 16.418 1.00 71.50 96 ALA A CA 1
ATOM 701 C C . ALA A 1 96 ? -13.763 -4.065 17.592 1.00 71.50 96 ALA A C 1
ATOM 703 O O . ALA A 1 96 ? -14.995 -4.117 17.630 1.00 71.50 96 ALA A O 1
ATOM 704 N N . GLU A 1 97 ? -12.985 -4.621 18.526 1.00 73.06 97 GLU A N 1
ATOM 705 C CA . GLU A 1 97 ? -13.498 -5.269 19.739 1.00 73.06 97 GLU A CA 1
ATOM 706 C C . GLU A 1 97 ? -14.077 -4.260 20.741 1.00 73.06 97 GLU A C 1
ATOM 708 O O . GLU A 1 97 ? -15.066 -4.564 21.408 1.00 73.06 97 GLU A O 1
ATOM 713 N N . GLU A 1 98 ? -13.536 -3.039 20.799 1.00 71.12 98 GLU A N 1
ATOM 714 C CA . GLU A 1 98 ? -13.999 -1.989 21.721 1.00 71.12 98 GLU A CA 1
ATOM 715 C C . GLU A 1 98 ? -15.244 -1.221 21.225 1.00 71.12 98 GLU A C 1
ATOM 717 O O . GLU A 1 98 ? -15.897 -0.505 21.995 1.00 71.12 98 GLU A O 1
ATOM 722 N N . VAL A 1 99 ? -15.646 -1.382 19.956 1.00 70.75 99 VAL A N 1
ATOM 723 C CA . VAL A 1 99 ? -16.860 -0.741 19.419 1.00 70.75 99 VAL A CA 1
ATOM 724 C C . VAL A 1 99 ? -18.113 -1.429 19.973 1.00 70.75 99 VAL A C 1
ATOM 726 O O . VAL A 1 99 ? -18.541 -2.485 19.507 1.00 70.75 99 VAL A O 1
ATOM 729 N N . THR A 1 100 ? -18.753 -0.792 20.956 1.00 54.94 100 THR A N 1
ATOM 730 C CA . THR A 1 100 ? -19.966 -1.304 21.613 1.00 54.94 100 THR A CA 1
ATOM 731 C C . THR A 1 100 ? -21.223 -0.918 20.815 1.00 54.94 100 THR A C 1
ATOM 733 O O . THR A 1 100 ? -21.592 0.252 20.747 1.00 54.94 100 THR A O 1
ATOM 736 N N . GLY A 1 101 ? -21.897 -1.895 20.200 1.00 60.34 101 GLY A N 1
ATOM 737 C CA . GLY A 1 101 ? -23.125 -1.710 19.407 1.00 60.34 101 GLY A CA 1
ATOM 738 C C . GLY A 1 101 ? -23.883 -3.026 19.167 1.00 60.34 101 GLY A C 1
ATOM 739 O O . GLY A 1 101 ? -23.471 -4.082 19.647 1.00 60.34 101 GLY A O 1
ATOM 740 N N . GLU A 1 102 ? -24.983 -3.006 18.403 1.00 48.06 102 GLU A N 1
ATOM 741 C CA . GLU A 1 102 ? -25.751 -4.215 18.048 1.00 48.06 102 GLU A CA 1
ATOM 742 C C . GLU A 1 102 ? -25.036 -5.041 16.957 1.00 48.06 102 GLU A C 1
ATOM 744 O O . GLU A 1 102 ? -24.945 -4.643 15.797 1.00 48.06 102 GLU A O 1
ATOM 749 N N . ARG A 1 103 ? -24.496 -6.213 17.325 1.00 57.81 103 ARG A N 1
ATOM 750 C CA . ARG A 1 103 ? -23.748 -7.142 16.438 1.00 57.81 103 ARG A CA 1
ATOM 751 C C . ARG A 1 103 ? -22.567 -6.535 15.613 1.00 57.81 103 ARG A C 1
ATOM 753 O O . ARG A 1 103 ? -22.400 -6.927 14.452 1.00 57.81 103 ARG A O 1
ATOM 760 N N . PRO A 1 104 ? -21.712 -5.647 16.162 1.00 59.50 104 PRO A N 1
ATOM 761 C CA . PRO A 1 104 ? -20.637 -4.963 15.437 1.00 59.50 104 PRO A CA 1
ATOM 762 C C . PRO A 1 104 ? -19.454 -5.882 15.114 1.00 59.50 104 PRO A C 1
ATOM 764 O O . PRO A 1 104 ? -18.994 -5.885 13.975 1.00 59.50 104 PRO A O 1
ATOM 767 N N . GLY A 1 105 ? -19.016 -6.735 16.050 1.00 62.50 105 GLY A N 1
ATOM 768 C CA . GLY A 1 105 ? -17.765 -7.496 15.909 1.00 62.50 105 GLY A CA 1
ATOM 769 C C . GLY A 1 105 ? -17.686 -8.366 14.649 1.00 62.50 105 GLY A C 1
ATOM 770 O O . GLY A 1 105 ? -16.678 -8.369 13.949 1.00 62.50 105 GLY A O 1
ATOM 771 N N . ARG A 1 106 ? -18.783 -9.035 14.267 1.00 68.25 106 ARG A N 1
ATOM 772 C CA . ARG A 1 106 ? -18.807 -9.879 13.058 1.00 68.25 106 ARG A CA 1
ATOM 773 C C . ARG A 1 106 ? -18.802 -9.069 11.760 1.00 68.25 106 ARG A C 1
ATOM 775 O O . ARG A 1 106 ? -18.221 -9.524 10.781 1.00 68.25 106 ARG A O 1
ATOM 782 N N . ARG A 1 107 ? -19.435 -7.890 11.731 1.00 70.56 107 ARG A N 1
ATOM 783 C CA . ARG A 1 107 ? -19.452 -7.022 10.539 1.00 70.56 107 ARG A CA 1
ATOM 784 C C . ARG A 1 107 ? -18.133 -6.274 10.373 1.00 70.56 107 ARG A C 1
ATOM 786 O O . ARG A 1 107 ? -17.637 -6.189 9.256 1.00 70.56 107 ARG A O 1
ATOM 793 N N . ILE A 1 108 ? -17.556 -5.788 11.471 1.00 76.19 108 ILE A N 1
ATOM 794 C CA . ILE A 1 108 ? -16.268 -5.093 11.449 1.00 76.19 108 ILE A CA 1
ATOM 795 C C . ILE A 1 108 ? -15.146 -6.086 11.131 1.00 76.19 108 ILE A C 1
ATOM 797 O O . ILE A 1 108 ? -14.369 -5.825 10.225 1.00 76.19 108 ILE A O 1
ATOM 801 N N . GLY A 1 109 ? -15.129 -7.273 11.749 1.00 78.00 109 GLY A N 1
ATOM 802 C CA . GLY A 1 109 ? -14.154 -8.319 11.419 1.00 78.00 109 GLY A CA 1
ATOM 803 C C . GLY A 1 109 ? -14.206 -8.747 9.947 1.00 78.00 109 GLY A C 1
ATOM 804 O O . GLY A 1 109 ? -13.168 -8.884 9.304 1.00 78.00 109 GLY A O 1
ATOM 805 N N . GLN A 1 110 ? -15.406 -8.882 9.368 1.00 80.25 110 GLN A N 1
ATOM 806 C CA . GLN A 1 110 ? -15.561 -9.140 7.930 1.00 80.25 110 GLN A CA 1
ATOM 807 C C . GLN A 1 110 ? -15.045 -7.983 7.068 1.00 80.25 110 GLN A C 1
ATOM 809 O O . GLN A 1 110 ? -14.363 -8.232 6.076 1.00 80.25 110 GLN A O 1
ATOM 814 N N . ALA A 1 111 ? -15.327 -6.735 7.449 1.00 82.38 111 ALA A N 1
ATOM 815 C CA . ALA A 1 111 ? -14.810 -5.561 6.752 1.00 82.38 111 ALA A CA 1
ATOM 816 C C . ALA A 1 111 ? -13.273 -5.487 6.815 1.00 82.38 111 ALA A C 1
ATOM 818 O O . ALA A 1 111 ? -12.643 -5.199 5.800 1.00 82.38 111 ALA A O 1
ATO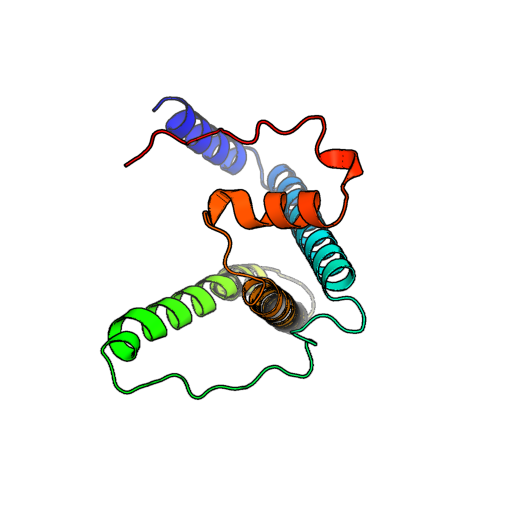M 819 N N . THR A 1 112 ? -12.662 -5.822 7.956 1.00 83.69 112 THR A N 1
ATOM 820 C CA . THR A 1 112 ? -11.202 -5.894 8.117 1.00 83.69 112 THR A CA 1
ATOM 821 C C . THR A 1 112 ? -10.599 -6.953 7.200 1.00 83.69 112 THR A C 1
ATOM 823 O O . THR A 1 112 ? -9.673 -6.651 6.452 1.00 83.69 112 THR A O 1
ATOM 826 N N . VAL A 1 113 ? -11.156 -8.169 7.182 1.00 86.25 113 VAL A N 1
ATOM 827 C CA . VAL A 1 113 ? -10.685 -9.246 6.294 1.00 86.25 113 VAL A CA 1
ATOM 828 C C . VAL A 1 113 ? -10.825 -8.852 4.823 1.00 86.25 113 VAL A C 1
ATOM 830 O O . VAL A 1 113 ? -9.890 -9.044 4.048 1.00 86.25 113 VAL A O 1
ATOM 833 N N . MET A 1 114 ? -11.957 -8.259 4.430 1.00 86.56 114 MET A N 1
ATOM 834 C CA . MET A 1 114 ? -12.164 -7.772 3.061 1.00 86.56 114 MET A CA 1
ATOM 835 C C . MET A 1 114 ? -11.188 -6.650 2.691 1.00 86.56 114 MET A C 1
ATOM 837 O O . MET A 1 114 ? -10.691 -6.634 1.569 1.00 86.56 114 MET A O 1
ATOM 841 N N . SER A 1 115 ? -10.882 -5.745 3.622 1.00 87.00 115 SER A N 1
ATOM 842 C CA . SER A 1 115 ? -9.911 -4.666 3.419 1.00 87.00 115 SER A CA 1
ATOM 843 C C . SER A 1 115 ? -8.496 -5.211 3.212 1.00 87.00 115 SER A C 1
ATOM 845 O O . SER A 1 115 ? -7.837 -4.858 2.235 1.00 87.00 115 SER A O 1
ATOM 847 N N . VAL A 1 116 ? -8.050 -6.141 4.065 1.00 87.38 116 VAL A N 1
ATOM 848 C CA . VAL A 1 116 ? -6.737 -6.797 3.926 1.00 87.38 116 VAL A CA 1
ATOM 849 C C . VAL A 1 116 ? -6.653 -7.563 2.608 1.00 87.38 116 VAL A C 1
ATOM 851 O O . VAL A 1 116 ? -5.666 -7.432 1.887 1.00 87.38 116 VAL A O 1
ATOM 854 N N . ALA A 1 117 ? -7.700 -8.308 2.247 1.00 89.44 117 ALA A N 1
ATOM 855 C CA . ALA A 1 117 ? -7.760 -9.016 0.972 1.00 89.44 117 ALA A CA 1
ATOM 856 C C . ALA A 1 117 ? -7.701 -8.051 -0.227 1.00 89.44 117 ALA A C 1
ATOM 858 O O . ALA A 1 117 ? -6.975 -8.310 -1.184 1.00 89.44 117 ALA A O 1
ATOM 859 N N . ALA A 1 118 ? -8.410 -6.920 -0.170 1.00 89.62 118 ALA A N 1
ATOM 860 C CA . ALA A 1 118 ? -8.366 -5.902 -1.217 1.00 89.62 118 ALA A CA 1
ATOM 861 C C . ALA A 1 118 ? -6.966 -5.278 -1.355 1.00 89.62 118 ALA A C 1
ATOM 863 O O . ALA A 1 118 ? -6.465 -5.140 -2.471 1.00 89.62 118 ALA A O 1
ATOM 864 N N . MET A 1 119 ? -6.307 -4.962 -0.236 1.00 88.50 119 MET A N 1
ATOM 865 C CA . MET A 1 119 ? -4.934 -4.447 -0.234 1.00 88.50 119 MET A CA 1
ATOM 866 C C . MET A 1 119 ? -3.930 -5.481 -0.751 1.00 88.50 119 MET A C 1
ATOM 868 O O . MET A 1 119 ? -3.019 -5.119 -1.488 1.00 88.50 119 MET A O 1
ATOM 872 N N . LEU A 1 120 ? -4.122 -6.767 -0.438 1.00 88.88 120 LEU A N 1
ATOM 873 C CA . LEU A 1 120 ? -3.298 -7.857 -0.963 1.00 88.88 120 LEU A CA 1
ATOM 874 C C . LEU A 1 120 ? -3.412 -7.966 -2.485 1.00 88.88 120 LEU A C 1
ATOM 876 O O . LEU A 1 120 ? -2.398 -8.055 -3.172 1.00 88.88 120 LEU A O 1
ATOM 880 N N . VAL A 1 121 ? -4.633 -7.917 -3.022 1.00 90.56 121 VAL A N 1
ATOM 881 C CA . VAL A 1 121 ? -4.860 -7.931 -4.475 1.00 90.56 121 VAL A CA 1
ATOM 882 C C . VAL A 1 121 ? -4.199 -6.720 -5.135 1.00 90.56 121 VAL A C 1
ATOM 884 O O . VAL A 1 121 ? -3.503 -6.876 -6.137 1.00 90.56 121 VAL A O 1
ATOM 887 N N . LEU A 1 122 ? -4.357 -5.527 -4.555 1.00 89.75 122 LEU A N 1
ATOM 888 C CA . LEU A 1 122 ? -3.730 -4.311 -5.071 1.00 89.75 122 LEU A CA 1
ATOM 889 C C . LEU A 1 122 ? -2.196 -4.405 -5.049 1.00 89.75 122 LEU A C 1
ATOM 891 O O . LEU A 1 122 ? -1.546 -4.047 -6.029 1.00 89.75 122 LEU A O 1
ATOM 895 N N . PHE A 1 123 ? -1.625 -4.934 -3.966 1.00 88.25 123 PHE A N 1
ATOM 896 C CA . PHE A 1 123 ? -0.188 -5.162 -3.832 1.00 88.25 123 PHE A CA 1
ATOM 897 C C . PHE A 1 123 ? 0.342 -6.120 -4.905 1.00 88.25 123 PHE A C 1
ATOM 899 O O . PHE A 1 123 ? 1.337 -5.806 -5.553 1.00 88.25 123 PHE A O 1
ATOM 906 N N . ILE A 1 124 ? -0.340 -7.246 -5.146 1.00 86.38 124 ILE A N 1
ATOM 907 C CA . ILE A 1 124 ? 0.049 -8.211 -6.187 1.00 86.38 124 ILE A CA 1
ATOM 908 C C . ILE A 1 124 ? 0.029 -7.549 -7.569 1.00 86.38 124 ILE A C 1
ATOM 910 O O . ILE A 1 124 ? 0.994 -7.686 -8.316 1.00 86.38 124 ILE A O 1
ATOM 914 N N . ILE A 1 125 ? -1.029 -6.795 -7.894 1.00 86.75 125 ILE A N 1
ATOM 915 C CA . ILE A 1 125 ? -1.155 -6.101 -9.186 1.00 86.75 125 ILE A CA 1
ATOM 916 C C . ILE A 1 125 ? -0.005 -5.109 -9.385 1.00 86.75 125 ILE A C 1
ATOM 918 O O . ILE A 1 125 ? 0.643 -5.123 -10.429 1.00 86.75 125 ILE A O 1
ATOM 922 N N . ILE A 1 126 ? 0.274 -4.265 -8.387 1.00 84.69 126 ILE A N 1
ATOM 923 C CA . ILE A 1 126 ? 1.344 -3.264 -8.476 1.00 84.69 126 ILE A CA 1
ATOM 924 C C . ILE A 1 126 ? 2.713 -3.941 -8.543 1.00 84.69 126 ILE A C 1
ATOM 926 O O . ILE A 1 126 ? 3.534 -3.549 -9.366 1.00 84.69 126 ILE A O 1
ATOM 930 N N . SER A 1 127 ? 2.962 -4.962 -7.719 1.00 82.88 127 SER A N 1
ATOM 931 C CA . SER A 1 127 ? 4.231 -5.697 -7.713 1.00 82.88 127 SER A CA 1
ATOM 932 C C . SER A 1 127 ? 4.489 -6.387 -9.049 1.00 82.88 127 SER A C 1
ATOM 934 O O . SER A 1 127 ? 5.624 -6.409 -9.520 1.00 82.88 127 SER A O 1
ATOM 936 N N . TRP A 1 128 ? 3.449 -6.942 -9.665 1.00 78.19 128 TRP A N 1
ATOM 937 C CA . TRP A 1 128 ? 3.548 -7.586 -10.966 1.00 78.19 128 TRP A CA 1
ATOM 938 C C . TRP A 1 128 ? 3.807 -6.573 -12.084 1.00 78.19 128 TRP A C 1
ATOM 940 O O . TRP A 1 128 ? 4.757 -6.746 -12.842 1.00 78.19 128 TRP A O 1
ATOM 950 N N . LEU A 1 129 ? 3.050 -5.470 -12.126 1.00 78.06 129 LEU A N 1
ATOM 951 C CA . LEU A 1 129 ? 3.284 -4.375 -13.076 1.00 78.06 129 LEU A CA 1
ATOM 952 C C . LEU A 1 129 ? 4.681 -3.762 -12.915 1.00 78.06 129 LEU A C 1
ATOM 954 O O . LEU A 1 129 ? 5.348 -3.463 -13.899 1.00 78.06 129 LEU A O 1
ATOM 958 N N . LEU A 1 130 ? 5.148 -3.591 -11.678 1.00 76.56 130 LEU A N 1
ATOM 959 C CA . LEU A 1 130 ? 6.489 -3.085 -11.398 1.00 76.56 130 LEU A CA 1
ATOM 960 C C . LEU A 1 130 ? 7.566 -4.071 -11.861 1.00 76.56 130 LEU A C 1
ATOM 962 O O . LEU A 1 130 ? 8.569 -3.645 -12.425 1.00 76.56 130 LEU A O 1
ATOM 966 N N . SER A 1 131 ? 7.361 -5.373 -11.641 1.00 72.00 131 SER A N 1
ATOM 967 C CA . SER A 1 131 ? 8.294 -6.403 -12.098 1.00 72.00 131 SER A CA 1
ATOM 968 C C . SER A 1 131 ? 8.390 -6.459 -13.620 1.00 72.00 131 SER A C 1
ATOM 970 O O . SER A 1 131 ? 9.482 -6.688 -14.127 1.00 72.00 131 SER A O 1
ATOM 972 N N . ASP A 1 132 ? 7.281 -6.269 -14.333 1.00 72.25 132 ASP A N 1
ATOM 973 C CA . ASP A 1 132 ? 7.256 -6.214 -15.797 1.00 72.25 132 ASP A CA 1
ATOM 974 C C . ASP A 1 132 ? 8.005 -4.975 -16.314 1.00 72.25 132 ASP A C 1
ATOM 976 O O . ASP A 1 132 ? 8.939 -5.083 -17.108 1.00 72.25 132 ASP A O 1
ATOM 980 N N . LEU A 1 133 ? 7.716 -3.797 -15.748 1.00 68.56 133 LEU A N 1
ATOM 981 C CA . LEU A 1 133 ? 8.440 -2.562 -16.067 1.00 68.56 133 LEU A CA 1
ATOM 982 C C . LEU A 1 133 ? 9.943 -2.642 -15.747 1.00 68.56 133 LEU A C 1
ATOM 984 O O . LEU A 1 133 ? 10.754 -2.039 -16.452 1.00 68.56 133 LEU A O 1
ATOM 988 N N . ALA A 1 134 ? 10.331 -3.382 -14.704 1.00 65.31 134 ALA A N 1
ATOM 989 C CA . ALA A 1 134 ? 11.727 -3.575 -14.318 1.00 65.31 134 ALA A CA 1
ATOM 990 C C . ALA A 1 134 ? 12.522 -4.458 -15.299 1.00 65.31 134 ALA A C 1
ATOM 992 O O . ALA A 1 134 ? 13.748 -4.374 -15.317 1.00 65.31 134 ALA A O 1
ATOM 993 N N . GLN A 1 135 ? 11.855 -5.269 -16.131 1.00 60.25 135 GLN A N 1
ATOM 994 C CA . GLN A 1 135 ? 12.496 -6.045 -17.204 1.00 60.25 135 GLN A CA 1
ATOM 995 C C . GLN A 1 135 ? 12.772 -5.208 -18.468 1.00 60.25 135 GLN A C 1
ATOM 997 O O . GLN A 1 135 ? 13.338 -5.714 -19.440 1.00 60.25 135 GLN A O 1
ATOM 1002 N N . GLY A 1 136 ? 12.408 -3.919 -18.460 1.00 54.94 136 GLY A N 1
ATOM 1003 C CA . GLY A 1 136 ? 12.798 -2.953 -19.482 1.00 54.94 136 GLY A CA 1
ATOM 1004 C C . GLY A 1 136 ? 14.326 -2.823 -19.634 1.00 54.94 136 GLY A C 1
ATOM 1005 O O . GLY A 1 136 ? 15.085 -3.264 -18.771 1.00 54.94 136 GLY A O 1
ATOM 1006 N N . PRO A 1 137 ? 14.814 -2.233 -20.743 1.00 49.41 137 PRO A N 1
ATOM 1007 C CA . PRO A 1 137 ? 16.236 -2.222 -21.091 1.00 49.41 137 PRO A CA 1
ATOM 1008 C C . PRO A 1 137 ? 17.087 -1.689 -19.936 1.00 49.41 137 PRO A C 1
ATOM 1010 O O . PRO A 1 137 ? 16.735 -0.679 -19.339 1.00 49.41 137 PRO A O 1
ATOM 1013 N N . THR A 1 138 ? 18.211 -2.351 -19.651 1.00 47.88 138 THR A N 1
ATOM 1014 C CA . THR A 1 138 ? 19.162 -1.971 -18.598 1.00 47.88 138 THR A CA 1
ATOM 1015 C C . THR A 1 138 ? 19.544 -0.499 -18.728 1.00 47.88 138 THR A C 1
ATOM 1017 O O . THR A 1 138 ? 20.268 -0.110 -19.651 1.00 47.88 138 THR A O 1
ATOM 1020 N N . LEU A 1 139 ? 19.022 0.323 -17.823 1.00 49.31 139 LEU A N 1
ATOM 1021 C CA . LEU A 1 139 ? 19.350 1.738 -17.741 1.00 49.31 139 LEU A CA 1
ATOM 1022 C C . LEU A 1 139 ? 20.603 1.894 -16.870 1.00 49.31 139 LEU A C 1
ATOM 1024 O O . LEU A 1 139 ? 20.713 1.193 -15.864 1.00 49.31 139 LEU A O 1
ATOM 1028 N N . PRO A 1 140 ? 21.552 2.774 -17.241 1.00 54.03 140 PRO A N 1
ATOM 1029 C CA . PRO A 1 140 ? 22.826 2.914 -16.533 1.00 54.03 140 PRO A CA 1
ATOM 1030 C C . PRO A 1 140 ? 22.687 3.283 -15.051 1.00 54.03 140 PRO A C 1
ATOM 1032 O O . PRO A 1 140 ? 23.622 3.050 -14.291 1.00 54.03 140 PRO A O 1
ATOM 1035 N N . ASP A 1 141 ? 21.545 3.856 -14.649 1.00 53.78 141 ASP A N 1
ATOM 1036 C CA . ASP A 1 141 ? 21.326 4.368 -13.300 1.00 53.78 141 ASP A CA 1
ATOM 1037 C C . ASP A 1 141 ? 19.872 4.126 -12.811 1.00 53.78 141 ASP A C 1
ATOM 1039 O O . ASP A 1 141 ? 18.925 4.693 -13.377 1.00 53.78 141 ASP A O 1
ATOM 1043 N N . PRO A 1 142 ? 19.649 3.296 -11.767 1.00 55.62 142 PRO A N 1
ATOM 1044 C CA . PRO A 1 142 ? 18.320 2.993 -11.226 1.00 55.62 142 PRO A CA 1
ATOM 1045 C C . PRO A 1 142 ? 17.557 4.236 -10.758 1.00 55.62 142 PRO A C 1
ATOM 1047 O O . PRO A 1 142 ? 16.333 4.284 -10.892 1.00 55.62 142 PRO A O 1
ATOM 1050 N N . ALA A 1 143 ? 18.271 5.255 -10.266 1.00 54.62 143 ALA A N 1
ATOM 1051 C CA . ALA A 1 143 ? 17.681 6.490 -9.751 1.00 54.62 143 ALA A CA 1
ATOM 1052 C C . ALA A 1 143 ? 17.045 7.364 -10.849 1.00 54.62 143 ALA A C 1
ATOM 1054 O O . ALA A 1 143 ? 16.130 8.136 -10.569 1.00 54.62 143 ALA A O 1
ATOM 1055 N N . THR A 1 144 ? 17.483 7.207 -12.103 1.00 59.88 144 THR A N 1
ATOM 1056 C CA . THR A 1 144 ? 17.006 7.995 -13.257 1.00 59.88 144 THR A CA 1
ATOM 1057 C C . THR A 1 144 ? 16.123 7.169 -14.201 1.00 59.88 144 THR A C 1
ATOM 1059 O O . THR A 1 144 ? 15.550 7.697 -15.153 1.00 59.88 144 THR A O 1
ATOM 1062 N N . SER A 1 145 ? 15.946 5.875 -13.915 1.00 57.47 145 SER A N 1
ATOM 1063 C CA . SER A 1 145 ? 15.315 4.901 -14.813 1.00 57.47 145 SER A CA 1
ATOM 1064 C C . SER A 1 145 ? 13.907 5.296 -15.289 1.00 57.47 145 SER A C 1
ATOM 1066 O O . SER A 1 145 ? 13.620 5.259 -16.485 1.00 57.47 145 SER A O 1
ATOM 1068 N N . ALA A 1 146 ? 13.042 5.768 -14.386 1.00 57.16 146 ALA A N 1
ATOM 1069 C CA . ALA A 1 146 ? 11.692 6.215 -14.738 1.00 57.16 146 ALA A CA 1
ATOM 1070 C C . ALA A 1 146 ? 11.694 7.451 -15.665 1.00 57.16 146 ALA A C 1
ATOM 1072 O O . ALA A 1 146 ? 10.888 7.537 -16.595 1.00 57.16 146 ALA A O 1
ATOM 1073 N N . CYS A 1 147 ? 12.621 8.389 -15.449 1.00 58.91 147 CYS A N 1
ATOM 1074 C CA . CYS A 1 147 ? 12.757 9.607 -16.253 1.00 58.91 147 CYS A CA 1
ATOM 1075 C C . CYS A 1 147 ? 13.358 9.316 -17.633 1.00 58.91 147 CYS A C 1
ATOM 1077 O O . CYS A 1 147 ? 12.883 9.846 -18.637 1.00 58.91 147 CYS A O 1
ATOM 1079 N N . ASP A 1 148 ? 14.350 8.430 -17.701 1.00 61.09 148 ASP A N 1
ATOM 1080 C CA . ASP A 1 148 ? 14.982 8.023 -18.957 1.00 61.09 148 ASP A CA 1
ATOM 1081 C C . ASP A 1 148 ? 14.002 7.289 -19.884 1.00 61.09 148 ASP A C 1
ATOM 1083 O O . ASP A 1 148 ? 14.011 7.495 -21.101 1.00 61.09 148 ASP A O 1
ATOM 1087 N N . ILE A 1 149 ? 13.106 6.468 -19.324 1.00 62.81 149 ILE A N 1
ATOM 1088 C CA . ILE A 1 149 ? 12.037 5.806 -20.087 1.00 62.81 149 ILE A CA 1
ATOM 1089 C C . ILE A 1 149 ? 11.054 6.842 -20.648 1.00 62.81 149 ILE A C 1
ATOM 1091 O O . ILE A 1 149 ? 10.681 6.764 -21.822 1.00 62.81 149 ILE A O 1
ATOM 1095 N N . LEU A 1 150 ? 10.670 7.841 -19.847 1.00 62.28 150 LEU A N 1
ATOM 1096 C CA . LEU A 1 150 ? 9.770 8.920 -20.264 1.00 62.28 150 LEU A CA 1
ATOM 1097 C C . LEU A 1 150 ? 10.371 9.784 -21.382 1.00 62.28 150 LEU A C 1
ATOM 1099 O O . LEU A 1 150 ? 9.694 10.033 -22.377 1.00 62.28 150 LEU A O 1
ATOM 1103 N N . VAL A 1 151 ? 11.643 10.180 -21.276 1.00 65.00 151 VAL A N 1
ATOM 1104 C CA . VAL A 1 151 ? 12.335 10.983 -22.304 1.00 65.00 151 VAL A CA 1
ATOM 1105 C C . VAL A 1 151 ? 12.499 10.208 -23.614 1.00 65.00 151 VAL A C 1
ATOM 1107 O O . VAL A 1 151 ? 12.303 10.769 -24.692 1.00 65.00 151 VAL A O 1
ATOM 1110 N N . ARG A 1 152 ? 12.796 8.902 -23.551 1.00 63.12 152 ARG A N 1
ATOM 1111 C CA . ARG A 1 152 ? 12.906 8.049 -24.749 1.00 63.12 152 ARG A CA 1
ATOM 1112 C C . ARG A 1 152 ? 11.573 7.836 -25.467 1.00 63.12 152 ARG A C 1
ATOM 1114 O O . ARG A 1 152 ? 11.572 7.571 -26.667 1.00 63.12 152 ARG A O 1
ATOM 1121 N N . ARG A 1 153 ? 10.446 7.908 -24.753 1.00 62.56 153 ARG A N 1
ATOM 1122 C CA . ARG A 1 153 ? 9.099 7.687 -25.312 1.00 62.56 153 ARG A CA 1
ATOM 1123 C C . ARG A 1 153 ? 8.379 8.979 -25.699 1.00 62.56 153 ARG A C 1
ATOM 1125 O O . ARG A 1 153 ? 7.558 8.948 -26.611 1.00 62.56 153 ARG A O 1
ATOM 1132 N N . LEU A 1 154 ? 8.700 10.102 -25.059 1.00 66.31 154 LEU A N 1
ATOM 1133 C CA . LEU A 1 154 ? 8.143 11.425 -25.343 1.00 66.31 154 LEU A CA 1
ATOM 1134 C C . LEU A 1 154 ? 9.280 12.409 -25.666 1.00 66.31 154 LEU A C 1
ATOM 1136 O O . LEU A 1 154 ? 9.722 13.157 -24.790 1.00 66.31 154 LEU A O 1
ATOM 1140 N N . PRO A 1 155 ? 9.744 12.460 -26.931 1.00 58.16 155 PRO A N 1
ATOM 1141 C CA . PRO A 1 155 ? 10.868 13.310 -27.333 1.00 58.16 155 PRO A CA 1
ATOM 1142 C C . PRO A 1 155 ? 10.598 14.814 -27.158 1.00 58.16 155 PRO A C 1
ATOM 1144 O O . PRO A 1 155 ? 11.528 15.610 -27.176 1.00 58.16 155 PRO A O 1
ATOM 1147 N N . SER A 1 156 ? 9.348 15.228 -26.932 1.00 61.53 156 SER A N 1
ATOM 1148 C CA . SER A 1 156 ? 8.991 16.617 -26.615 1.00 61.53 156 SER A CA 1
ATOM 1149 C C . SER A 1 156 ? 9.443 17.080 -25.225 1.00 61.53 156 SER A C 1
ATOM 1151 O O . SER A 1 156 ? 9.440 18.277 -24.964 1.00 61.53 156 SER A O 1
ATOM 1153 N N . LEU A 1 157 ? 9.800 16.160 -24.322 1.00 55.09 157 LEU A N 1
ATOM 1154 C CA . LEU A 1 157 ? 10.274 16.476 -22.968 1.00 55.09 157 LEU A CA 1
ATOM 1155 C C . LEU A 1 157 ? 11.807 16.565 -22.878 1.00 55.09 157 LEU A C 1
ATOM 1157 O O . LEU A 1 157 ? 12.337 16.960 -21.841 1.00 55.09 157 LEU A O 1
ATOM 1161 N N . SER A 1 158 ? 12.534 16.240 -23.955 1.00 57.06 158 SER A N 1
ATOM 1162 C CA . SER A 1 158 ? 14.002 16.191 -23.947 1.00 57.06 158 SER A CA 1
ATOM 1163 C C . SER A 1 158 ? 14.676 17.567 -23.893 1.00 57.06 158 SER A C 1
ATOM 1165 O O . SER A 1 158 ? 15.871 17.645 -23.632 1.00 57.06 158 SER A O 1
ATOM 1167 N N . THR A 1 159 ? 13.954 18.662 -24.151 1.00 56.47 159 THR A N 1
ATOM 1168 C CA . THR A 1 159 ? 14.537 20.013 -24.265 1.00 56.47 159 THR A CA 1
ATOM 1169 C C . THR A 1 159 ? 14.861 20.674 -22.926 1.00 56.47 159 THR A C 1
ATOM 1171 O O . THR A 1 159 ? 15.556 21.686 -22.910 1.00 56.47 159 THR A O 1
ATOM 1174 N N . HIS A 1 160 ? 14.382 20.126 -21.805 1.00 56.06 160 HIS A N 1
ATOM 1175 C CA . HIS A 1 160 ? 14.548 20.730 -20.476 1.00 56.06 160 HIS A CA 1
ATOM 1176 C C . HIS A 1 160 ? 15.361 19.878 -19.495 1.00 56.06 160 HIS A C 1
ATOM 1178 O O . HIS A 1 160 ? 15.569 20.303 -18.360 1.00 56.06 160 HIS A O 1
ATOM 1184 N N . TRP A 1 161 ? 15.829 18.695 -19.907 1.00 59.59 161 TRP A N 1
ATOM 1185 C CA . TRP A 1 161 ? 16.543 17.784 -19.017 1.00 59.59 161 TRP A CA 1
ATOM 1186 C C . TRP A 1 161 ? 18.067 17.866 -19.212 1.00 59.59 161 TRP A C 1
ATOM 1188 O O . TRP A 1 161 ? 18.550 17.612 -20.318 1.00 59.59 161 TRP A O 1
ATOM 1198 N N . PRO A 1 162 ? 18.849 18.198 -18.169 1.00 51.03 162 PRO A N 1
ATOM 1199 C CA . PRO A 1 162 ? 20.303 18.178 -18.247 1.00 51.03 162 PRO A CA 1
ATOM 1200 C C . PRO A 1 162 ? 20.800 16.728 -18.300 1.00 51.03 162 PRO A C 1
ATOM 1202 O O . PRO A 1 162 ? 20.767 16.001 -17.311 1.00 51.03 162 PRO A O 1
ATOM 1205 N N . SER A 1 163 ? 21.312 16.314 -19.457 1.00 50.16 163 SER A N 1
ATOM 1206 C CA . SER A 1 163 ? 21.853 14.974 -19.737 1.00 50.16 163 SER A CA 1
ATOM 1207 C C . SER A 1 163 ? 23.162 14.633 -18.999 1.00 50.16 163 SER A C 1
ATOM 1209 O O . SER A 1 163 ? 23.840 13.675 -19.359 1.00 50.16 163 SER A O 1
ATOM 1211 N N . SER A 1 164 ? 23.546 15.402 -17.977 1.00 46.31 164 SER A N 1
ATOM 1212 C CA . SER A 1 164 ? 24.850 15.282 -17.316 1.00 46.31 164 SER A CA 1
ATOM 1213 C C . SER A 1 164 ? 24.824 15.532 -15.808 1.00 46.31 164 SER A C 1
ATOM 1215 O O . SER A 1 164 ? 25.838 15.953 -15.247 1.00 46.31 164 SER A O 1
ATOM 1217 N N . VAL A 1 165 ? 23.704 15.290 -15.120 1.00 49.22 165 VAL A N 1
ATOM 1218 C CA . VAL A 1 165 ? 23.728 15.260 -13.649 1.00 49.22 165 VAL A CA 1
ATOM 1219 C C . VAL A 1 165 ? 24.385 13.952 -13.210 1.00 49.22 165 VAL A C 1
ATOM 1221 O O . VAL A 1 165 ? 23.724 12.970 -12.899 1.00 49.22 165 VAL A O 1
ATOM 1224 N N . VAL A 1 166 ? 25.718 13.942 -13.217 1.00 48.81 166 VAL A N 1
ATOM 1225 C CA . VAL A 1 166 ? 26.508 12.976 -12.456 1.00 48.81 166 VAL A CA 1
ATOM 1226 C C . VAL A 1 166 ? 26.287 13.338 -10.992 1.00 48.81 166 VAL A C 1
ATOM 1228 O O . VAL A 1 166 ? 26.809 14.349 -10.517 1.00 48.81 166 VAL A O 1
ATOM 1231 N N . LEU A 1 167 ? 25.441 12.579 -10.296 1.00 48.47 167 LEU A N 1
ATOM 1232 C CA . LEU A 1 167 ? 25.247 12.756 -8.861 1.00 48.47 167 LEU A CA 1
ATOM 1233 C C . LEU A 1 167 ? 26.573 12.423 -8.156 1.00 48.47 167 LEU A C 1
ATOM 1235 O O . LEU A 1 167 ? 27.081 11.314 -8.318 1.00 48.47 167 LEU A O 1
ATOM 1239 N N . PRO A 1 168 ? 27.168 13.360 -7.399 1.00 41.84 168 PRO A N 1
ATOM 1240 C CA . PRO A 1 168 ? 28.450 13.143 -6.756 1.00 41.84 168 PRO A CA 1
ATOM 1241 C C . PRO A 1 168 ? 28.205 12.456 -5.415 1.00 41.84 168 PRO A C 1
ATOM 1243 O O . PRO A 1 168 ? 28.299 13.101 -4.376 1.00 41.84 168 PRO A O 1
ATOM 1246 N N . TRP A 1 169 ? 27.859 11.172 -5.418 1.00 45.09 169 TRP A N 1
ATOM 1247 C CA . TRP A 1 169 ? 27.845 10.396 -4.181 1.00 45.09 169 TRP A CA 1
ATOM 1248 C C . TRP A 1 169 ? 28.515 9.029 -4.383 1.00 45.09 169 TRP A C 1
ATOM 1250 O O . TRP A 1 169 ? 28.353 8.443 -5.454 1.00 45.09 169 TRP A O 1
ATOM 1260 N N . PRO A 1 170 ? 29.327 8.583 -3.405 1.00 40.72 170 PRO A N 1
ATOM 1261 C CA . PRO A 1 170 ? 30.063 7.321 -3.449 1.00 40.72 170 PRO A CA 1
ATOM 1262 C C . PRO A 1 170 ? 29.170 6.093 -3.248 1.00 40.72 170 PRO A C 1
ATOM 1264 O O . PRO A 1 170 ? 28.063 6.243 -2.678 1.00 40.72 170 PRO A O 1
#

Sequence (170 aa):
MDYFFSFFAFLLVNGIRGVTLSTKFDFGVLIAQLGFCAAFILLALLLSGPGSAGSPLAYDFLPIDVTTGTLLGGASLVASLAVLTFLGFDAISTLAEEVTGERPGRRIGQATVMSVAAMLVLFIIISWLLSDLAQGPTLPDPATSACDILVRRLPSLSTHWPSSVVLPWP

Radius of gyration: 21.74 Å; chains: 1; bounding box: 56×44×50 Å

pLDDT: mean 70.46, std 14.53, range [40.72, 93.69]

Foldseek 3Di:
DVVVVVVVVVVVVVVPPDDVVVVVVVVVVVVVVVVVLVVLLVVLDVLLDDDPPQNLVPDPPPPDPPPDPCVVPPVVVVVVVVVVVLPCLVVQLVVQVPDDDDPRNVVSNVVSVVVSVVVVVSCVSSVSSVVSLVPPDDDPDPVCSVVVSVCVVDVVPVPPDDPDCPPPDD